Protein AF-A0A1D6HQA8-F1 (afdb_monomer_lite)

Organism: Zea mays (NCBI:txid4577)

InterPro domains:
  IPR034575 Outer envelope pore protein 21 [PTHR35993] (1-146)

Sequence (165 aa):
METSLRLRSGGGLRIHAKEKLPLGHSSLLQAHAELDLHTSPAGVTTPSYLALFVRHFYSQLSANLGAGVQLHNGDDLAYSFRAKKAVLFKPDNGFLGLNLKGRLLTDKELKPTKTTGSVELAWTILDLKQGQDVRLKVGYELCDKVIRPFLFPADAKCSTGKQAT

Secondary structure (DSSP, 8-state):
-EEEEEE-TTS-EEEEEEEEEE-SSSEEEEEEEEEETTS-TTS----SEEEEEEEEEETTTTEEEEEEEEEETTTEEEEEEEEEEEEEE--TTSEEEEEEEEEEEE-TTS-EEEEEEEEEEEEEE--SSTT--EEEEEEEEEESS----------------PPP-

Radius of gyration: 21.27 Å; chains: 1; bounding box: 55×43×63 Å

Foldseek 3Di:
DDWDWDADPVGKIKIKDWDWDAPDDFKIKIWIWMWIPPPDPPPDTDTQKIKIKIKGQPVVQQKIWIWMWMDGPDGKIKIKIKIKGWDWDDDPFFIKIKIKIWMFIATPVRHTPFIKIKIKIWTWGPDPDDPDIDIDIDMDTDDPDDPPPDDDDDDDDDDDDDDDD

pLDDT: mean 70.6, std 18.1, range [27.77, 90.62]

Structure (mmCIF, N/CA/C/O backbone):
data_AF-A0A1D6HQA8-F1
#
_entry.id   AF-A0A1D6HQA8-F1
#
loop_
_atom_site.group_PDB
_atom_site.id
_atom_site.type_symbol
_atom_site.label_atom_id
_atom_site.label_alt_id
_atom_site.label_comp_id
_atom_site.label_asym_id
_atom_site.label_entity_id
_atom_site.label_seq_id
_atom_site.pdbx_PDB_ins_code
_atom_site.Cartn_x
_atom_site.Cartn_y
_atom_site.Cartn_z
_atom_site.occupancy
_atom_site.B_iso_or_equiv
_atom_site.auth_seq_id
_atom_site.auth_comp_id
_atom_site.auth_asym_id
_atom_site.auth_atom_id
_atom_site.pdbx_PDB_model_num
ATOM 1 N N . MET A 1 1 ? -12.227 -4.317 -12.259 1.00 77.44 1 MET A N 1
ATOM 2 C CA . MET A 1 1 ? -11.082 -3.835 -13.059 1.00 77.44 1 MET A CA 1
ATOM 3 C C . MET A 1 1 ? -11.127 -2.311 -13.085 1.00 77.44 1 MET A C 1
ATOM 5 O O . MET A 1 1 ? -12.202 -1.771 -13.301 1.00 77.44 1 MET A O 1
ATOM 9 N N . GLU A 1 2 ? -10.025 -1.622 -12.772 1.00 84.31 2 GLU A N 1
ATOM 10 C CA . GLU A 1 2 ? -9.926 -0.152 -12.823 1.00 84.31 2 GLU A CA 1
ATOM 11 C C . GLU A 1 2 ? -8.996 0.233 -13.987 1.00 84.31 2 GLU A C 1
ATOM 13 O O . GLU A 1 2 ? -7.817 -0.114 -13.972 1.00 84.31 2 GLU A O 1
ATOM 18 N N . THR A 1 3 ? -9.494 0.967 -14.981 1.00 85.25 3 THR A N 1
ATOM 19 C CA . THR A 1 3 ? -8.687 1.494 -16.096 1.00 85.25 3 THR A CA 1
ATOM 20 C C . THR A 1 3 ? -8.885 2.997 -16.212 1.00 85.25 3 THR A C 1
ATOM 22 O O . THR A 1 3 ? -10.016 3.475 -16.179 1.00 85.25 3 THR A O 1
ATOM 25 N N . SER A 1 4 ? -7.802 3.754 -16.350 1.00 83.31 4 SER A N 1
ATOM 26 C CA . SER A 1 4 ? -7.854 5.206 -16.518 1.00 83.31 4 SER A CA 1
ATOM 27 C C . SER A 1 4 ? -6.872 5.671 -17.581 1.00 83.31 4 SER A C 1
ATOM 29 O O . SER A 1 4 ? -5.709 5.266 -17.564 1.00 83.31 4 SER A O 1
ATOM 31 N N . LEU A 1 5 ? -7.327 6.578 -18.437 1.00 82.88 5 LEU A N 1
ATOM 32 C CA . LEU A 1 5 ? -6.488 7.309 -19.376 1.00 82.88 5 LEU A CA 1
ATOM 33 C C . LEU A 1 5 ? -6.076 8.637 -18.745 1.00 82.88 5 LEU A C 1
ATOM 35 O O . LEU A 1 5 ? -6.910 9.345 -18.180 1.00 82.88 5 LEU A O 1
ATOM 39 N N . ARG A 1 6 ? -4.786 8.967 -18.806 1.00 80.88 6 ARG A N 1
ATOM 40 C CA . ARG A 1 6 ? -4.249 10.222 -18.272 1.00 80.88 6 ARG A CA 1
ATOM 41 C C . ARG A 1 6 ? -3.463 10.939 -19.353 1.00 80.88 6 ARG A C 1
ATOM 43 O O . ARG A 1 6 ? -2.539 10.369 -19.929 1.00 80.88 6 ARG A O 1
ATOM 50 N N . LEU A 1 7 ? -3.829 12.192 -19.603 1.00 76.38 7 LEU A N 1
ATOM 51 C CA . LEU A 1 7 ? -3.087 13.082 -20.485 1.00 76.38 7 LEU A CA 1
ATOM 52 C C . LEU A 1 7 ? -2.038 13.834 -19.663 1.00 76.38 7 LEU A C 1
ATOM 54 O O . LEU A 1 7 ? -2.361 14.461 -18.652 1.00 76.38 7 LEU A O 1
ATOM 58 N N . ARG A 1 8 ? -0.772 13.758 -20.073 1.00 69.62 8 ARG A N 1
ATOM 59 C CA . ARG A 1 8 ? 0.312 14.508 -19.434 1.00 69.62 8 ARG A CA 1
ATOM 60 C C . ARG A 1 8 ? 0.248 15.971 -19.865 1.00 69.62 8 ARG A C 1
ATOM 62 O O . ARG A 1 8 ? -0.018 16.257 -21.027 1.00 69.62 8 ARG A O 1
ATOM 69 N N . SER A 1 9 ? 0.645 16.875 -18.968 1.00 65.12 9 SER A N 1
ATOM 70 C CA . SER A 1 9 ? 0.763 18.325 -19.219 1.00 65.12 9 SER A CA 1
ATOM 71 C C . SER A 1 9 ? 1.700 18.712 -20.385 1.00 65.12 9 SER A C 1
ATOM 73 O O . SER A 1 9 ? 1.819 19.889 -20.693 1.00 65.12 9 SER A O 1
ATOM 75 N N . GLY A 1 10 ? 2.374 17.739 -21.013 1.00 64.81 10 GLY A N 1
ATOM 76 C CA . GLY A 1 10 ? 3.282 17.911 -22.151 1.00 64.81 10 GLY A CA 1
ATOM 77 C C . GLY A 1 10 ? 2.980 16.998 -23.348 1.00 64.81 10 GLY A C 1
ATOM 78 O O . GLY A 1 10 ? 3.903 16.680 -24.082 1.00 64.81 10 GLY A O 1
ATOM 79 N N . GLY A 1 11 ? 1.738 16.521 -23.519 1.00 64.50 11 GLY A N 1
ATOM 80 C CA . GLY A 1 11 ? 1.298 15.889 -24.779 1.00 64.50 11 GLY A CA 1
ATOM 81 C C . GLY A 1 11 ? 1.470 14.368 -24.908 1.00 64.50 11 GLY A C 1
ATOM 82 O O . GLY A 1 11 ? 1.386 13.839 -26.009 1.00 64.50 11 GLY A O 1
ATOM 83 N N . GLY A 1 12 ? 1.676 13.639 -23.807 1.00 71.88 12 GLY A N 1
ATOM 84 C CA . GLY A 1 12 ? 1.739 12.170 -23.809 1.00 71.88 12 GLY A CA 1
ATOM 85 C C . GLY A 1 12 ? 0.476 11.530 -23.233 1.00 71.88 12 GLY A C 1
ATOM 86 O O . GLY A 1 12 ? 0.041 11.918 -22.145 1.00 71.8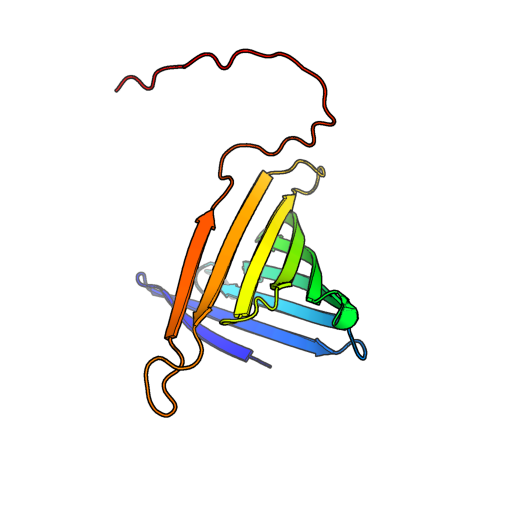8 12 GLY A O 1
ATOM 87 N N . LEU A 1 13 ? -0.095 10.541 -23.928 1.00 76.94 13 LEU A N 1
ATOM 88 C CA . LEU A 1 13 ? -1.189 9.718 -23.406 1.00 76.94 13 LEU A CA 1
ATOM 89 C C . LEU A 1 13 ? -0.622 8.527 -22.622 1.00 76.94 13 LEU A C 1
ATOM 91 O O . LEU A 1 13 ? 0.228 7.793 -23.128 1.00 76.94 13 LEU A O 1
ATOM 95 N N . ARG A 1 14 ? -1.119 8.332 -21.399 1.00 80.69 14 ARG A N 1
ATOM 96 C CA . ARG A 1 14 ? -0.767 7.207 -20.530 1.00 80.69 14 ARG A CA 1
ATOM 97 C C . ARG A 1 14 ? -1.999 6.383 -20.195 1.00 80.69 14 ARG A C 1
ATOM 99 O O . ARG A 1 14 ? -2.988 6.917 -19.685 1.00 80.69 14 ARG A O 1
ATOM 106 N N . ILE A 1 15 ? -1.918 5.079 -20.425 1.00 84.50 15 ILE A N 1
ATOM 107 C CA . ILE A 1 15 ? -2.937 4.119 -19.997 1.00 84.50 15 ILE A CA 1
ATOM 108 C C . ILE A 1 15 ? -2.493 3.541 -18.661 1.00 84.50 15 ILE A C 1
ATOM 110 O O . ILE A 1 15 ? -1.409 2.980 -18.569 1.00 84.50 15 ILE A O 1
ATOM 114 N N . HIS A 1 16 ? -3.317 3.675 -17.628 1.00 85.06 16 HIS A N 1
ATOM 115 C CA . HIS A 1 16 ? -3.106 3.031 -16.334 1.00 85.06 16 HIS A CA 1
ATOM 116 C C . HIS A 1 16 ? -4.207 1.994 -16.112 1.00 85.06 16 HIS A C 1
ATOM 118 O O . HIS A 1 16 ? -5.391 2.336 -16.054 1.00 85.06 16 HIS A O 1
ATOM 124 N N . ALA A 1 17 ? -3.811 0.737 -15.950 1.00 88.06 17 ALA A N 1
ATOM 125 C CA . ALA A 1 17 ? -4.685 -0.383 -15.648 1.00 88.06 17 ALA A CA 1
ATOM 126 C C . ALA A 1 17 ? -4.306 -0.978 -14.292 1.00 88.06 17 ALA A C 1
ATOM 128 O O . ALA A 1 17 ? -3.137 -1.223 -13.996 1.00 88.06 17 ALA A O 1
ATOM 129 N N . LYS A 1 18 ? -5.306 -1.216 -13.452 1.00 89.94 18 LYS A N 1
ATOM 130 C CA . LYS A 1 18 ? -5.135 -1.810 -12.133 1.00 89.94 18 LYS A CA 1
ATOM 131 C C . LYS A 1 18 ? -6.233 -2.821 -11.878 1.00 89.94 18 LYS A C 1
ATOM 133 O O . LYS A 1 18 ? -7.427 -2.517 -11.912 1.00 89.94 18 LYS A O 1
ATOM 138 N N . GLU A 1 19 ? -5.815 -4.024 -11.544 1.00 90.12 19 GLU A N 1
ATOM 139 C CA . GLU A 1 19 ? -6.702 -5.140 -11.286 1.00 90.12 19 GLU A CA 1
ATOM 140 C C . GLU A 1 19 ? -6.441 -5.708 -9.899 1.00 90.12 19 GLU A C 1
ATOM 142 O O . GLU A 1 19 ? -5.308 -5.757 -9.429 1.00 90.12 19 GLU A O 1
ATOM 147 N N . LYS A 1 20 ? -7.518 -6.077 -9.207 1.00 89.81 20 LYS A N 1
ATOM 148 C CA . LYS A 1 20 ? -7.477 -6.702 -7.888 1.00 89.81 20 LYS A CA 1
ATOM 149 C C . LYS A 1 20 ? -8.240 -8.015 -8.002 1.00 89.81 20 LYS A C 1
ATOM 151 O O . LYS A 1 20 ? -9.459 -7.986 -8.135 1.00 89.81 20 LYS A O 1
ATOM 156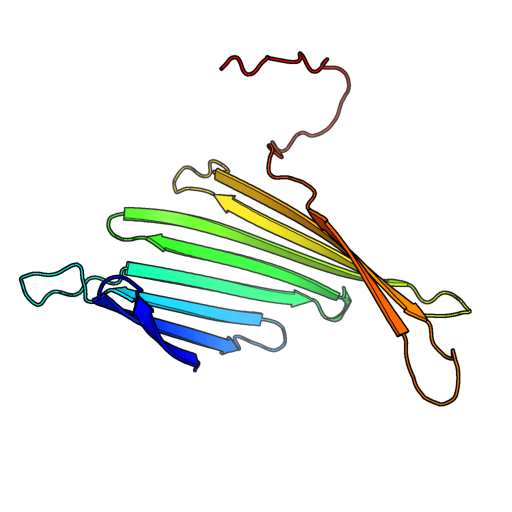 N N . LEU A 1 21 ? -7.523 -9.125 -7.956 1.00 86.44 21 LEU A N 1
ATOM 157 C CA . LEU A 1 21 ? -8.062 -10.476 -8.000 1.00 86.44 21 LEU A CA 1
ATOM 158 C C . LEU A 1 21 ? -8.058 -11.044 -6.575 1.00 86.44 21 LEU A C 1
ATOM 160 O O . LEU A 1 21 ? -6.996 -11.099 -5.947 1.00 86.44 21 LEU A O 1
ATOM 164 N N . PRO A 1 22 ? -9.211 -11.430 -6.013 1.00 84.25 22 PRO A N 1
ATOM 165 C CA . PRO A 1 22 ? -9.233 -12.134 -4.740 1.00 84.25 22 PRO A CA 1
ATOM 166 C C . PRO A 1 22 ? -8.627 -13.529 -4.925 1.00 84.25 22 PRO A C 1
ATOM 168 O O . PRO A 1 22 ? -9.069 -14.287 -5.781 1.00 84.25 22 PRO A O 1
ATOM 171 N N . LEU A 1 23 ? -7.605 -13.864 -4.135 1.00 81.19 23 LEU A N 1
ATOM 172 C CA . LEU A 1 23 ? -7.011 -15.209 -4.119 1.00 81.19 23 LEU A CA 1
ATOM 173 C C . LEU A 1 23 ? -7.654 -16.106 -3.049 1.00 81.19 23 LEU A C 1
ATOM 175 O O . LEU A 1 23 ? -7.453 -17.315 -3.054 1.00 81.19 23 LEU A O 1
ATOM 179 N N . GLY A 1 24 ? -8.411 -15.520 -2.119 1.00 80.88 24 GLY A N 1
ATOM 180 C CA . GLY A 1 24 ? -9.089 -16.221 -1.034 1.00 80.88 24 GLY A CA 1
ATOM 181 C C . GLY A 1 24 ? -9.805 -15.247 -0.098 1.00 80.88 24 GLY A C 1
ATOM 182 O O . GLY A 1 24 ? -10.004 -14.080 -0.432 1.00 80.88 24 GLY A O 1
ATOM 183 N N . HIS A 1 25 ? -10.160 -15.710 1.103 1.00 76.94 25 HIS A N 1
ATOM 184 C CA . HIS A 1 25 ? -10.923 -14.917 2.081 1.00 76.94 25 HIS A CA 1
ATOM 185 C C . HIS A 1 25 ? -10.148 -13.730 2.672 1.0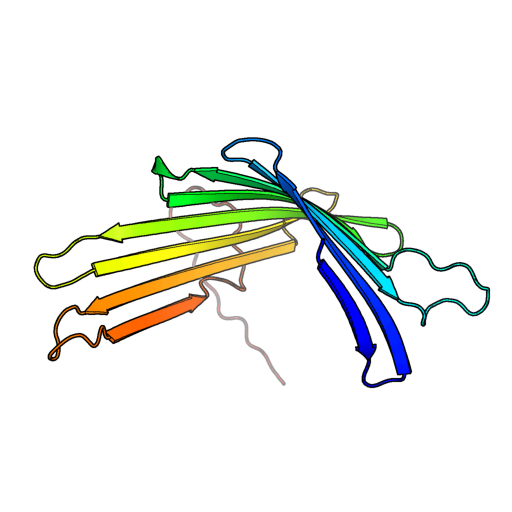0 76.94 25 HIS A C 1
ATOM 187 O O . HIS A 1 25 ? -10.747 -12.755 3.119 1.00 76.94 25 HIS A O 1
ATOM 193 N N . SER A 1 26 ? -8.817 -13.802 2.674 1.00 81.81 26 SER A N 1
ATOM 194 C CA . SER A 1 26 ? -7.938 -12.802 3.286 1.00 81.81 26 SER A CA 1
ATOM 195 C C . SER A 1 26 ? -6.790 -12.367 2.377 1.00 81.81 26 SER A C 1
ATOM 197 O O . SER A 1 26 ? -5.922 -11.618 2.812 1.00 81.81 26 SER A O 1
ATOM 199 N N . SER A 1 27 ? -6.760 -12.787 1.111 1.00 85.69 27 SER A N 1
ATOM 200 C CA . SER A 1 27 ? -5.672 -12.482 0.178 1.00 85.69 27 SER A CA 1
ATOM 201 C C . SER A 1 27 ? -6.182 -11.847 -1.118 1.00 85.69 27 SER A C 1
ATOM 203 O O . SER A 1 27 ? -7.153 -12.294 -1.722 1.00 85.69 27 SER A O 1
ATOM 205 N N . LEU A 1 28 ? -5.503 -10.788 -1.559 1.00 89.31 28 LEU A N 1
ATOM 206 C CA . LEU A 1 28 ? -5.750 -10.076 -2.809 1.00 89.31 28 LEU A CA 1
ATOM 207 C C . LEU A 1 28 ? -4.461 -10.027 -3.627 1.00 89.31 28 LEU A C 1
ATOM 209 O O . LEU A 1 28 ? -3.453 -9.489 -3.167 1.00 89.31 28 LEU A O 1
ATOM 213 N N . LEU A 1 29 ? -4.511 -10.512 -4.859 1.00 89.00 29 LEU A N 1
ATOM 214 C CA . LEU A 1 29 ? -3.513 -10.222 -5.875 1.00 89.00 29 LEU A CA 1
ATOM 215 C C . LEU A 1 29 ? -3.868 -8.896 -6.540 1.00 89.00 29 LEU A C 1
ATOM 217 O O . LEU A 1 29 ? -5.004 -8.677 -6.944 1.00 89.00 29 LEU A O 1
ATOM 221 N N . GLN A 1 30 ? -2.910 -7.992 -6.648 1.00 90.00 30 GLN A N 1
ATOM 222 C CA . GLN A 1 30 ? -3.093 -6.705 -7.285 1.00 90.00 30 GLN A CA 1
ATOM 223 C C . GLN A 1 30 ? -2.071 -6.526 -8.399 1.00 90.00 30 GLN A C 1
ATOM 225 O O . GLN A 1 30 ? -0.889 -6.319 -8.125 1.00 90.00 30 GLN A O 1
ATOM 230 N N . ALA A 1 31 ? -2.549 -6.558 -9.636 1.00 89.88 31 ALA A N 1
ATOM 231 C CA . ALA A 1 31 ? -1.769 -6.246 -10.819 1.00 89.88 31 ALA A CA 1
ATOM 232 C C . ALA A 1 31 ? -1.933 -4.762 -11.173 1.00 89.88 31 ALA A C 1
ATOM 234 O O . ALA A 1 31 ? -3.019 -4.190 -11.044 1.00 89.88 31 ALA A O 1
ATOM 235 N N . HIS A 1 32 ? -0.849 -4.128 -11.596 1.00 88.81 32 H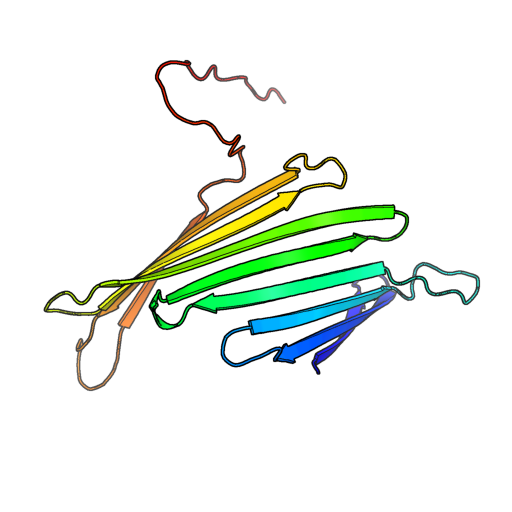IS A N 1
ATOM 236 C CA . HIS A 1 32 ? -0.827 -2.771 -12.123 1.00 88.81 32 HIS A CA 1
ATOM 237 C C . HIS A 1 32 ? 0.010 -2.769 -13.387 1.00 88.81 32 HIS A C 1
ATOM 239 O O . HIS A 1 32 ? 1.082 -3.367 -13.419 1.00 88.81 32 HIS A O 1
ATOM 245 N N . ALA A 1 33 ? -0.466 -2.070 -14.401 1.00 86.31 33 ALA A N 1
ATOM 246 C CA . ALA A 1 33 ? 0.263 -1.834 -15.627 1.00 86.31 33 ALA A CA 1
ATOM 247 C C . ALA A 1 33 ? 0.060 -0.379 -16.037 1.00 86.31 33 ALA A C 1
ATOM 249 O O . ALA A 1 33 ? -1.057 0.143 -15.997 1.00 86.31 33 ALA A O 1
ATOM 250 N N . GLU A 1 34 ? 1.137 0.279 -16.430 1.00 85.75 34 GLU A N 1
ATOM 251 C CA . GLU A 1 34 ? 1.095 1.596 -17.041 1.00 85.75 34 GLU A CA 1
ATOM 252 C C . GLU A 1 34 ? 1.809 1.536 -18.386 1.00 85.75 34 GLU A C 1
ATOM 254 O O . GLU A 1 34 ? 2.886 0.953 -18.502 1.00 85.75 34 GLU A O 1
ATOM 259 N N . LEU A 1 35 ? 1.203 2.143 -19.400 1.00 81.62 35 LEU A N 1
ATOM 260 C CA . LEU A 1 35 ? 1.715 2.203 -20.762 1.00 81.62 35 LEU A CA 1
ATOM 261 C C . LEU A 1 35 ? 1.789 3.667 -21.191 1.00 81.62 35 LEU A C 1
ATOM 263 O O . LEU A 1 35 ? 0.754 4.336 -21.233 1.00 81.62 35 LEU A O 1
ATOM 267 N N . ASP A 1 36 ? 2.987 4.160 -21.504 1.00 74.94 36 ASP A N 1
ATOM 268 C CA . ASP A 1 36 ? 3.165 5.494 -22.080 1.00 74.94 36 ASP A CA 1
ATOM 269 C C . ASP A 1 36 ? 3.243 5.397 -23.606 1.00 74.94 36 ASP A C 1
ATOM 271 O O . ASP A 1 36 ? 4.133 4.749 -24.155 1.00 74.94 36 ASP A O 1
ATOM 275 N N . LEU A 1 37 ? 2.335 6.082 -24.305 1.00 70.62 37 LEU A N 1
ATOM 276 C CA . LEU A 1 37 ? 2.311 6.109 -25.773 1.00 70.62 37 LEU A CA 1
ATOM 277 C C . LEU A 1 37 ? 3.280 7.137 -26.385 1.00 70.62 37 LEU A C 1
ATOM 279 O O . LEU A 1 37 ? 3.354 7.262 -27.601 1.00 70.62 37 LEU A O 1
ATOM 283 N N . HIS A 1 38 ? 4.028 7.882 -25.565 1.00 62.28 38 HIS A N 1
ATOM 284 C CA . HIS A 1 38 ? 4.936 8.940 -26.030 1.00 62.28 38 HIS A CA 1
ATOM 285 C C . HIS A 1 38 ? 6.317 8.411 -26.472 1.00 62.28 38 HIS A C 1
ATOM 287 O O . HIS A 1 38 ? 7.064 9.107 -27.153 1.00 62.28 38 HIS A O 1
ATOM 293 N N . THR A 1 39 ? 6.697 7.198 -26.071 1.00 54.44 39 THR A N 1
ATOM 294 C CA . THR A 1 39 ? 8.087 6.712 -26.157 1.00 54.44 39 THR A CA 1
ATOM 295 C C . THR A 1 39 ? 8.435 5.973 -27.455 1.00 54.44 39 THR A C 1
ATOM 297 O O . THR A 1 39 ? 9.518 5.402 -27.534 1.00 54.44 39 THR A O 1
ATOM 300 N N . SER A 1 40 ? 7.566 5.954 -28.474 1.00 47.56 40 SER A N 1
ATOM 301 C CA . SER A 1 40 ? 7.803 5.152 -29.684 1.00 47.56 40 SER A CA 1
ATOM 302 C C . SER A 1 40 ? 7.553 5.926 -30.985 1.00 47.56 40 SER A C 1
ATOM 304 O O . SER A 1 40 ? 6.400 6.177 -31.331 1.00 47.56 40 SER A O 1
ATOM 306 N N . PRO A 1 41 ? 8.610 6.246 -31.757 1.00 50.16 41 PRO A N 1
ATOM 307 C CA . PRO A 1 41 ? 8.507 6.699 -33.147 1.00 50.16 41 PRO A CA 1
ATOM 308 C C . PRO A 1 41 ? 8.106 5.579 -34.128 1.00 50.16 41 PRO A C 1
ATOM 310 O O . PRO A 1 41 ? 7.974 5.841 -35.319 1.00 50.16 41 PRO A O 1
ATOM 313 N N . ALA A 1 42 ? 7.957 4.330 -33.661 1.00 47.94 42 ALA A N 1
ATOM 314 C CA . ALA A 1 42 ? 7.887 3.141 -34.516 1.00 47.94 42 ALA A CA 1
ATOM 315 C C . ALA A 1 42 ? 6.877 2.075 -34.040 1.00 47.94 42 ALA A C 1
ATOM 317 O O . ALA A 1 42 ? 7.120 0.881 -34.186 1.00 47.94 42 ALA A O 1
ATOM 318 N N . GLY A 1 43 ? 5.744 2.476 -33.454 1.00 52.59 43 GLY A N 1
ATOM 319 C CA . GLY A 1 43 ? 4.585 1.586 -33.254 1.00 52.59 43 GLY A CA 1
ATOM 320 C C . GLY A 1 43 ? 4.754 0.420 -32.263 1.00 52.59 43 GLY A C 1
ATOM 321 O O . GLY A 1 43 ? 3.801 -0.323 -32.050 1.00 52.59 43 GLY A O 1
ATOM 322 N N . VAL A 1 44 ? 5.916 0.265 -31.621 1.00 53.34 44 VAL A N 1
ATOM 323 C CA . VAL A 1 44 ? 6.139 -0.728 -30.557 1.00 53.34 44 VAL A CA 1
ATOM 324 C C . VAL A 1 44 ? 6.044 -0.022 -29.210 1.00 53.34 44 VAL A C 1
ATOM 326 O O . VAL A 1 44 ? 6.928 0.750 -28.836 1.00 53.34 44 VAL A O 1
ATOM 329 N N . THR A 1 45 ? 4.938 -0.240 -28.500 1.00 56.84 45 THR A N 1
ATOM 330 C CA . THR A 1 45 ? 4.679 0.327 -27.172 1.00 56.84 45 THR A CA 1
ATOM 331 C C . THR A 1 45 ? 5.069 -0.683 -26.092 1.00 56.84 45 THR A C 1
ATOM 333 O O . THR A 1 45 ? 4.293 -1.583 -25.770 1.00 56.84 45 THR A O 1
ATOM 336 N N . THR A 1 46 ? 6.273 -0.556 -25.536 1.00 59.19 46 THR A N 1
ATOM 337 C CA . THR A 1 46 ? 6.714 -1.351 -24.378 1.00 59.19 46 THR A CA 1
ATOM 338 C C . THR A 1 46 ? 6.003 -0.853 -23.110 1.00 59.19 46 THR A C 1
ATOM 340 O O . THR A 1 46 ? 5.878 0.362 -22.938 1.00 59.19 46 THR A O 1
ATOM 343 N N . PRO A 1 47 ? 5.504 -1.740 -22.224 1.00 63.72 47 PRO A N 1
ATOM 344 C CA . PRO A 1 47 ? 4.857 -1.333 -20.977 1.00 63.72 47 PRO A CA 1
ATOM 345 C C . PRO A 1 47 ? 5.816 -0.537 -20.095 1.00 63.72 47 PRO A C 1
ATOM 347 O O . PRO A 1 47 ? 6.875 -1.031 -19.719 1.00 63.72 47 PRO A O 1
ATOM 350 N N . SER A 1 48 ? 5.401 0.679 -19.733 1.00 75.31 48 SER A N 1
ATOM 351 C CA . SER A 1 48 ? 6.228 1.609 -18.972 1.00 75.31 48 SER A CA 1
ATOM 352 C C . SER A 1 48 ? 6.524 1.162 -17.552 1.00 75.31 48 SER A C 1
ATOM 354 O O . SER A 1 48 ? 7.598 1.417 -17.002 1.00 75.31 48 SER A O 1
ATOM 356 N N . TYR A 1 49 ? 5.533 0.521 -16.949 1.00 80.50 49 TYR A N 1
ATOM 357 C CA . TYR A 1 49 ? 5.584 0.050 -15.580 1.00 80.50 49 TYR A CA 1
ATOM 358 C C . TYR A 1 49 ? 4.648 -1.140 -15.437 1.00 80.50 49 TYR A C 1
ATOM 360 O O . TYR A 1 49 ? 3.480 -1.064 -15.814 1.00 80.50 49 TYR A O 1
ATOM 368 N N . LEU A 1 50 ? 5.140 -2.231 -14.870 1.00 84.88 50 LEU A N 1
ATOM 369 C CA . LEU A 1 50 ? 4.335 -3.399 -14.544 1.00 84.88 50 LEU A CA 1
ATOM 370 C C . LEU A 1 50 ? 4.604 -3.775 -13.099 1.00 84.88 50 LEU A C 1
ATOM 372 O O . LEU A 1 50 ? 5.749 -3.922 -12.699 1.00 84.88 50 LEU A O 1
ATOM 376 N N . ALA A 1 51 ? 3.564 -3.945 -12.296 1.00 86.31 51 ALA A N 1
ATOM 377 C CA . ALA A 1 51 ? 3.726 -4.311 -10.904 1.00 86.31 51 ALA A CA 1
ATOM 378 C C . ALA A 1 51 ? 2.702 -5.336 -10.450 1.00 86.31 51 ALA A C 1
ATOM 380 O O . ALA A 1 51 ? 1.505 -5.201 -10.696 1.00 86.31 51 ALA A O 1
ATOM 381 N N . LEU A 1 52 ? 3.169 -6.328 -9.705 1.00 90.62 52 LEU A N 1
ATOM 382 C CA . LEU A 1 52 ? 2.343 -7.378 -9.138 1.00 90.62 52 LEU A CA 1
ATOM 383 C C . LEU A 1 52 ? 2.527 -7.396 -7.626 1.00 90.62 52 LEU A C 1
ATOM 385 O O . LEU A 1 52 ? 3.643 -7.522 -7.136 1.00 90.62 52 LEU A O 1
ATOM 389 N N . PHE A 1 53 ? 1.436 -7.276 -6.876 1.00 89.50 53 PHE A N 1
ATOM 390 C CA . PHE A 1 53 ? 1.453 -7.274 -5.417 1.00 89.50 53 PHE A CA 1
ATOM 391 C C . PHE A 1 53 ? 0.506 -8.324 -4.867 1.00 89.50 53 PHE A C 1
ATOM 393 O O . PHE A 1 53 ? -0.691 -8.273 -5.121 1.00 89.50 53 PHE A O 1
ATOM 400 N N . VAL A 1 54 ? 1.005 -9.204 -4.016 1.00 90.06 54 VAL A N 1
ATOM 401 C CA . VAL A 1 54 ? 0.177 -10.046 -3.159 1.00 90.06 54 VAL A CA 1
ATOM 402 C C . VAL A 1 54 ? -0.057 -9.292 -1.860 1.00 90.06 54 VAL A C 1
ATOM 404 O O . VAL A 1 54 ? 0.887 -8.836 -1.221 1.00 90.06 54 VAL A O 1
ATOM 407 N N . ARG A 1 55 ? -1.315 -9.127 -1.462 1.00 88.12 55 ARG A N 1
ATOM 408 C CA . ARG A 1 55 ? -1.713 -8.517 -0.191 1.00 88.12 55 ARG A CA 1
ATOM 409 C C . ARG A 1 55 ? -2.490 -9.513 0.637 1.00 88.12 55 ARG A C 1
ATOM 411 O O . ARG A 1 55 ? -3.494 -10.032 0.175 1.00 88.12 55 ARG A O 1
ATOM 418 N N . HIS A 1 56 ? -2.072 -9.708 1.871 1.00 88.50 56 HIS A N 1
ATOM 419 C CA . HIS A 1 56 ? -2.765 -10.488 2.873 1.00 88.50 56 HIS A CA 1
ATOM 420 C C . HIS A 1 56 ? -3.335 -9.567 3.959 1.00 88.50 56 HIS A C 1
ATOM 422 O O . HIS A 1 56 ? -2.660 -8.668 4.462 1.00 88.50 56 HIS A O 1
ATOM 428 N N . PHE A 1 57 ? -4.595 -9.778 4.310 1.00 85.38 57 PHE A N 1
ATOM 429 C CA . PHE A 1 57 ? -5.360 -9.022 5.289 1.00 85.38 57 PHE A CA 1
ATOM 430 C C . PHE A 1 57 ? -5.609 -9.909 6.504 1.00 85.38 57 PHE A C 1
ATOM 432 O O . PHE A 1 57 ? -6.423 -10.824 6.468 1.00 85.38 57 PHE A O 1
ATOM 439 N N . TYR A 1 58 ? -4.944 -9.603 7.607 1.00 82.44 58 TYR A N 1
ATOM 440 C CA . TYR A 1 58 ? -5.203 -10.225 8.896 1.00 82.44 58 TYR A CA 1
ATOM 441 C C . TYR A 1 58 ? -6.292 -9.426 9.608 1.00 82.44 58 TYR A C 1
ATOM 443 O O . TYR A 1 58 ? -5.996 -8.523 10.392 1.00 82.44 58 TYR A O 1
ATOM 451 N N . SER A 1 59 ? -7.556 -9.743 9.320 1.00 76.62 59 SER A N 1
ATOM 452 C CA . SER A 1 59 ? -8.718 -9.080 9.932 1.00 76.62 59 SER A CA 1
ATOM 453 C C . SER A 1 59 ? -8.697 -9.170 11.462 1.00 76.62 59 SER A C 1
ATOM 455 O O . SER A 1 59 ? -8.936 -8.168 12.130 1.00 76.62 59 SER A O 1
ATOM 457 N N . GLN A 1 60 ? -8.301 -10.322 12.016 1.00 79.75 60 GLN A N 1
ATOM 458 C CA . GLN A 1 60 ? -8.183 -10.541 13.465 1.00 79.75 60 GLN A CA 1
ATOM 459 C C . GLN A 1 60 ? -7.149 -9.625 14.136 1.00 79.75 60 GLN A C 1
ATOM 461 O O . GLN A 1 60 ? -7.347 -9.185 15.262 1.00 79.75 60 GLN A O 1
ATOM 466 N N . LEU A 1 61 ? -6.055 -9.310 13.437 1.00 76.94 61 LEU A N 1
ATOM 467 C CA . LEU A 1 61 ? -4.968 -8.469 13.951 1.00 76.94 61 LEU A CA 1
ATOM 468 C C . LEU A 1 61 ? -5.066 -7.017 13.464 1.00 76.94 61 LEU A C 1
ATOM 470 O O . LEU A 1 61 ? -4.162 -6.224 13.731 1.00 76.94 61 LEU A O 1
ATOM 474 N N . SER A 1 62 ? -6.121 -6.681 12.707 1.00 80.75 62 SER A N 1
ATOM 475 C CA . SER A 1 62 ? -6.282 -5.391 12.022 1.00 80.75 62 SER A CA 1
ATOM 476 C C . SER A 1 62 ? -5.024 -4.977 11.238 1.00 80.75 62 SER A C 1
ATOM 478 O O . SER A 1 62 ? -4.666 -3.801 11.142 1.00 80.75 62 SER A O 1
ATOM 480 N N . ALA A 1 63 ? -4.330 -5.965 10.668 1.00 84.69 63 ALA A N 1
ATOM 481 C CA . ALA A 1 63 ? -3.066 -5.789 9.970 1.00 84.69 63 ALA A CA 1
ATOM 482 C C . ALA A 1 63 ? -3.188 -6.190 8.498 1.00 84.69 63 ALA A C 1
ATOM 484 O O . ALA A 1 63 ? -3.958 -7.067 8.119 1.00 84.69 63 ALA A O 1
ATOM 485 N N . ASN A 1 64 ? -2.406 -5.545 7.646 1.00 85.50 64 ASN A N 1
ATOM 486 C CA . ASN A 1 64 ? -2.266 -5.883 6.243 1.00 85.50 64 ASN A CA 1
ATOM 487 C C . ASN A 1 64 ? -0.784 -6.002 5.918 1.00 85.50 64 ASN A C 1
ATOM 489 O O . ASN A 1 64 ? -0.014 -5.082 6.187 1.00 85.50 64 ASN A O 1
ATOM 493 N N . LEU A 1 65 ? -0.402 -7.112 5.310 1.00 87.88 65 LEU A N 1
ATOM 494 C CA . LEU A 1 65 ? 0.922 -7.291 4.742 1.00 87.88 65 LEU A CA 1
ATOM 495 C C . LEU A 1 65 ? 0.783 -7.397 3.234 1.00 87.88 65 LEU A C 1
ATOM 497 O O . LEU A 1 65 ? -0.159 -7.984 2.718 1.00 87.88 65 LEU A O 1
ATOM 501 N N . GLY A 1 66 ? 1.721 -6.821 2.513 1.00 88.19 66 GLY A N 1
ATOM 502 C CA . GLY A 1 66 ? 1.779 -6.895 1.075 1.00 88.19 66 GLY A CA 1
ATOM 503 C C . GLY A 1 66 ? 3.214 -7.024 0.626 1.00 88.19 66 GLY A C 1
ATOM 504 O O . GLY A 1 66 ? 4.074 -6.293 1.098 1.00 88.19 66 GLY A O 1
ATOM 505 N N . ALA A 1 67 ? 3.460 -7.930 -0.300 1.00 89.19 67 ALA A N 1
ATOM 506 C CA . ALA A 1 67 ? 4.737 -8.070 -0.969 1.00 89.19 67 ALA A CA 1
ATOM 507 C C . ALA A 1 67 ? 4.476 -8.068 -2.468 1.00 89.19 67 ALA A C 1
ATOM 509 O O . ALA A 1 67 ? 3.475 -8.607 -2.936 1.00 89.19 67 ALA A O 1
ATOM 510 N N . GLY A 1 68 ? 5.339 -7.418 -3.225 1.00 89.31 68 GLY A N 1
ATOM 511 C CA . GLY A 1 68 ? 5.181 -7.339 -4.659 1.00 89.31 68 GLY A CA 1
ATOM 512 C C . GLY A 1 68 ? 6.466 -7.003 -5.367 1.00 89.31 68 GLY A C 1
ATOM 513 O O . GLY A 1 68 ? 7.469 -6.660 -4.746 1.00 89.31 68 GLY A O 1
ATOM 514 N N . VAL A 1 69 ? 6.395 -7.093 -6.680 1.00 88.44 69 VAL A N 1
ATOM 515 C CA . VAL A 1 69 ? 7.482 -6.818 -7.603 1.00 88.44 69 VAL A CA 1
ATOM 516 C C . VAL A 1 69 ? 7.004 -5.745 -8.564 1.00 88.44 69 VAL A C 1
ATOM 518 O O . VAL A 1 69 ? 5.844 -5.741 -8.972 1.00 88.44 69 VAL A O 1
ATOM 521 N N . GLN A 1 70 ? 7.880 -4.807 -8.873 1.00 88.19 70 GLN A N 1
ATOM 522 C CA . GLN A 1 70 ? 7.675 -3.726 -9.818 1.00 88.19 70 GLN A CA 1
ATOM 523 C C . GLN A 1 70 ? 8.775 -3.835 -10.861 1.00 88.19 70 GLN A C 1
ATOM 525 O O . GLN A 1 70 ? 9.942 -3.927 -10.507 1.00 88.19 70 GLN A O 1
ATOM 530 N N . LEU A 1 71 ? 8.397 -3.824 -12.124 1.00 83.44 71 LEU A N 1
ATOM 531 C CA . LEU A 1 71 ? 9.280 -3.770 -13.266 1.00 83.44 71 LEU A CA 1
ATOM 532 C C . LEU A 1 71 ? 9.085 -2.408 -13.921 1.00 83.44 71 LEU A C 1
ATOM 534 O O . LEU A 1 71 ? 7.967 -2.043 -14.296 1.00 83.44 71 LEU A O 1
ATOM 538 N N . HIS A 1 72 ? 10.167 -1.656 -14.029 1.00 79.38 72 HIS A N 1
ATOM 539 C CA . HIS A 1 72 ? 10.197 -0.389 -14.741 1.00 79.38 72 HIS A CA 1
ATOM 540 C C . HIS A 1 72 ? 10.903 -0.575 -16.089 1.00 79.38 72 HIS A C 1
ATOM 542 O O . HIS A 1 72 ? 11.809 -1.404 -16.197 1.00 79.38 72 HIS A O 1
ATOM 548 N N . ASN A 1 73 ? 10.464 0.181 -17.104 1.00 67.62 73 ASN A N 1
ATOM 549 C CA . ASN A 1 73 ? 10.988 0.190 -18.477 1.00 67.62 73 ASN A CA 1
ATOM 550 C C . ASN A 1 73 ? 12.470 -0.206 -18.587 1.00 67.62 73 ASN A C 1
ATOM 552 O O . ASN A 1 73 ? 13.346 0.586 -18.241 1.00 67.62 73 ASN A O 1
ATOM 556 N N . GLY A 1 74 ? 12.746 -1.393 -19.128 1.00 61.88 74 GLY A N 1
ATOM 557 C CA . GLY A 1 74 ? 14.085 -1.776 -19.571 1.00 61.88 74 GLY A CA 1
ATOM 558 C C . GLY A 1 74 ? 14.702 -2.927 -18.797 1.00 61.88 74 GLY A C 1
ATOM 559 O O . GLY A 1 74 ? 15.017 -3.915 -19.439 1.00 61.88 74 GLY A O 1
ATOM 560 N N . ASP A 1 75 ? 14.868 -2.829 -17.473 1.00 61.62 75 ASP A N 1
ATOM 561 C CA . ASP A 1 75 ? 15.344 -3.949 -16.638 1.00 61.62 75 ASP A CA 1
ATOM 562 C C . ASP A 1 75 ? 15.415 -3.609 -15.132 1.00 61.62 75 ASP A C 1
ATOM 564 O O . ASP A 1 75 ? 16.210 -4.194 -14.401 1.00 61.62 75 ASP A O 1
ATOM 568 N N . ASP A 1 76 ? 14.656 -2.635 -14.629 1.00 72.38 76 ASP A N 1
ATOM 569 C CA . ASP A 1 76 ? 14.753 -2.256 -13.212 1.00 72.38 76 ASP A CA 1
ATOM 570 C C . ASP A 1 76 ? 13.650 -2.967 -12.418 1.00 72.38 76 ASP A C 1
ATOM 572 O O . ASP A 1 76 ? 12.465 -2.635 -12.526 1.00 72.38 76 ASP A O 1
ATOM 576 N N . LEU A 1 77 ? 14.034 -4.031 -11.705 1.00 80.69 77 LEU A N 1
ATOM 577 C CA . LEU A 1 77 ? 13.119 -4.899 -10.962 1.00 80.69 77 LEU A CA 1
ATOM 578 C C . LEU A 1 77 ? 13.226 -4.573 -9.474 1.00 80.69 77 LEU A C 1
ATOM 580 O O . LEU A 1 77 ? 14.131 -5.026 -8.781 1.00 80.69 77 LEU A O 1
ATOM 584 N N . ALA A 1 78 ? 12.244 -3.847 -8.964 1.00 83.69 78 ALA A N 1
ATOM 585 C CA . ALA A 1 78 ? 12.169 -3.490 -7.563 1.00 83.69 78 ALA A CA 1
ATOM 586 C C . ALA A 1 78 ? 11.183 -4.390 -6.811 1.00 83.69 78 ALA A C 1
ATOM 588 O O . ALA A 1 78 ? 10.001 -4.498 -7.147 1.00 83.69 78 ALA A O 1
ATOM 589 N N . TYR A 1 79 ? 11.634 -4.968 -5.710 1.00 83.75 79 TYR A N 1
ATOM 590 C CA . TYR A 1 79 ? 10.771 -5.573 -4.711 1.00 83.75 79 TYR A CA 1
ATOM 591 C C . TYR A 1 79 ? 10.146 -4.488 -3.840 1.00 83.75 79 TYR A C 1
ATOM 593 O O . TYR A 1 79 ? 10.770 -3.496 -3.467 1.00 83.75 79 TYR A O 1
ATOM 601 N N . SER A 1 80 ? 8.882 -4.660 -3.481 1.00 84.25 80 SER A N 1
ATOM 602 C CA . SER A 1 80 ? 8.197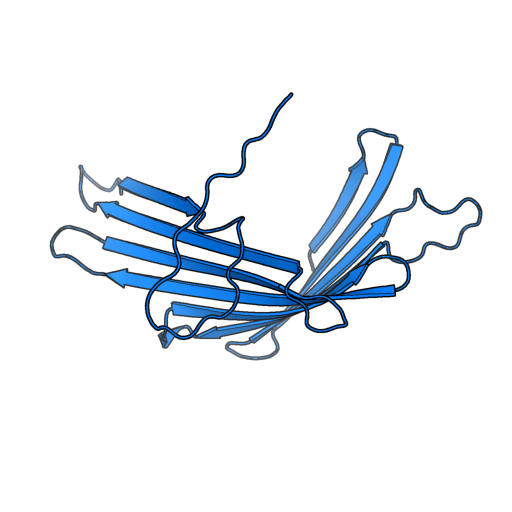 -3.760 -2.570 1.00 84.25 80 SER A CA 1
ATOM 603 C C . SER A 1 80 ? 7.424 -4.521 -1.524 1.00 84.25 80 SER A C 1
ATOM 605 O O . SER A 1 80 ? 6.486 -5.260 -1.816 1.00 84.25 80 SER A O 1
ATOM 607 N N . PHE A 1 81 ? 7.788 -4.256 -0.281 1.00 85.56 81 PHE A N 1
ATOM 608 C CA . PHE A 1 81 ? 7.082 -4.721 0.887 1.00 85.56 81 PHE A CA 1
ATOM 609 C C . PHE A 1 81 ? 6.249 -3.580 1.469 1.00 85.56 81 PHE A C 1
ATOM 611 O O . PHE A 1 81 ? 6.668 -2.424 1.529 1.00 85.56 81 PHE A O 1
ATOM 618 N N . ARG A 1 82 ? 5.030 -3.889 1.884 1.00 85.81 82 ARG A N 1
ATOM 619 C CA . ARG A 1 82 ? 4.082 -2.957 2.477 1.00 85.81 82 ARG A CA 1
ATOM 620 C C . ARG A 1 82 ? 3.487 -3.611 3.704 1.00 85.81 82 ARG A C 1
ATOM 622 O O . ARG A 1 82 ? 2.787 -4.604 3.588 1.00 85.81 82 ARG A O 1
ATOM 629 N N . ALA A 1 83 ? 3.685 -3.010 4.860 1.00 86.38 83 ALA A N 1
ATOM 630 C CA . ALA A 1 83 ? 3.019 -3.413 6.083 1.00 86.38 83 ALA A CA 1
ATOM 631 C C . ALA A 1 83 ? 2.078 -2.301 6.531 1.00 86.38 83 ALA A C 1
ATOM 633 O O . ALA A 1 83 ? 2.392 -1.116 6.441 1.00 86.38 83 ALA A O 1
ATOM 634 N N . LYS A 1 84 ? 0.903 -2.666 7.016 1.00 87.44 84 LYS A N 1
ATOM 635 C CA . LYS A 1 84 ? 0.023 -1.775 7.754 1.00 87.44 84 LYS A CA 1
ATOM 636 C C . LYS A 1 84 ? -0.473 -2.497 8.986 1.00 87.44 84 LYS A C 1
ATOM 638 O O . LYS A 1 84 ? -0.828 -3.667 8.905 1.00 87.44 84 LYS A O 1
ATOM 643 N N . LYS A 1 85 ? -0.551 -1.797 10.103 1.00 87.12 85 LYS A N 1
ATOM 644 C CA . LYS A 1 85 ? -1.172 -2.301 11.322 1.00 87.12 85 LYS A CA 1
ATOM 645 C C . LYS A 1 85 ? -2.039 -1.198 11.889 1.00 87.12 85 LYS A C 1
ATOM 647 O O . LYS A 1 85 ? -1.534 -0.120 12.179 1.00 87.12 85 LYS A O 1
ATOM 652 N N . ALA A 1 86 ? -3.326 -1.461 12.010 1.00 84.75 86 ALA A N 1
ATOM 653 C CA . ALA A 1 86 ? -4.242 -0.612 12.742 1.00 84.75 86 ALA A CA 1
ATOM 654 C C . ALA A 1 86 ? -4.458 -1.242 14.117 1.00 84.75 86 ALA A C 1
ATOM 656 O O . ALA A 1 86 ? -4.738 -2.431 14.222 1.00 84.75 86 ALA A O 1
ATOM 657 N N . VAL A 1 87 ? -4.300 -0.460 15.173 1.00 81.12 87 VAL A N 1
ATOM 658 C CA . VAL A 1 87 ? -4.624 -0.855 16.540 1.00 81.12 87 VAL A CA 1
ATOM 659 C C . VAL A 1 87 ? -5.708 0.086 17.017 1.00 81.12 87 VAL A C 1
ATOM 661 O O . VAL A 1 87 ? -5.545 1.301 16.937 1.00 81.12 87 VAL A O 1
ATOM 664 N N . LEU A 1 88 ? -6.826 -0.469 17.464 1.00 81.00 88 LEU A N 1
ATOM 665 C CA . LEU A 1 88 ? -7.921 0.304 18.021 1.00 81.00 88 LEU A CA 1
ATOM 666 C C . LEU A 1 88 ? -7.931 0.114 19.533 1.00 81.00 88 LEU A C 1
ATOM 668 O O . LEU A 1 88 ? -8.099 -1.000 20.023 1.00 81.00 88 LEU A O 1
ATOM 672 N N . PHE A 1 89 ? -7.778 1.212 20.252 1.00 79.50 89 PHE A N 1
ATOM 673 C CA . PHE A 1 89 ? -7.968 1.294 21.685 1.00 79.50 89 PHE A CA 1
ATOM 674 C C . PHE A 1 89 ? -9.366 1.851 21.955 1.00 79.50 89 PHE A C 1
ATOM 676 O O . PHE A 1 89 ? -9.809 2.799 21.296 1.00 79.50 89 PHE A O 1
ATOM 683 N N . LYS A 1 90 ? -10.060 1.248 22.919 1.00 75.25 90 LYS A N 1
ATOM 684 C CA . LYS A 1 90 ? -11.366 1.697 23.409 1.00 75.25 90 LYS A CA 1
ATOM 685 C C . LYS A 1 90 ? -11.190 2.316 24.801 1.00 75.25 90 LYS A C 1
ATOM 687 O O . LYS A 1 90 ? -11.276 1.580 25.778 1.00 75.25 90 LYS A O 1
ATOM 692 N N . PRO A 1 91 ? -10.836 3.604 24.910 1.00 71.62 91 PRO A N 1
ATOM 693 C CA . PRO A 1 91 ? -10.956 4.330 26.169 1.00 71.62 91 PRO A CA 1
ATOM 694 C C . PRO A 1 91 ? -12.431 4.589 26.519 1.00 71.62 91 PRO A C 1
ATOM 696 O O . PRO A 1 91 ? -13.286 4.620 25.637 1.00 71.62 91 PRO A O 1
ATOM 699 N N . ASP A 1 92 ? -12.715 4.833 27.798 1.00 68.31 92 ASP A N 1
ATOM 700 C CA . ASP A 1 92 ? -14.085 4.990 28.313 1.00 68.31 92 ASP A CA 1
ATOM 701 C C . ASP A 1 92 ? -14.863 6.170 27.686 1.00 68.31 92 ASP A C 1
ATOM 703 O O . ASP A 1 92 ? -16.088 6.133 27.629 1.00 68.31 92 ASP A O 1
ATOM 707 N N . ASN A 1 93 ? -14.166 7.172 27.123 1.00 65.56 93 ASN A N 1
ATOM 708 C CA . ASN A 1 93 ? -14.760 8.381 26.524 1.00 65.56 93 ASN A CA 1
ATOM 709 C C . ASN A 1 93 ? -14.480 8.548 25.007 1.00 65.56 93 ASN A C 1
ATOM 711 O O . ASN A 1 93 ? -14.443 9.671 24.500 1.00 65.56 93 ASN A O 1
ATOM 715 N N . GLY A 1 94 ? -14.226 7.470 24.252 1.00 67.94 94 GLY A N 1
ATOM 716 C CA . GLY A 1 94 ? -14.092 7.554 22.787 1.00 67.94 94 GLY A CA 1
ATOM 717 C C . GLY A 1 94 ? -13.328 6.397 22.145 1.00 67.94 94 GLY A C 1
ATOM 718 O O . GLY A 1 94 ? -13.059 5.380 22.771 1.00 67.94 94 GLY A O 1
ATOM 719 N N . PHE A 1 95 ? -12.936 6.546 20.878 1.00 75.50 95 PHE A N 1
ATOM 720 C CA . PHE A 1 95 ? -12.105 5.563 20.174 1.00 75.50 95 PHE A CA 1
ATOM 721 C C . PHE A 1 95 ? -10.759 6.165 19.781 1.00 75.50 95 PHE A C 1
ATOM 723 O O . PHE A 1 95 ? -10.707 7.163 19.062 1.00 75.50 95 PHE A O 1
ATOM 730 N N . LEU A 1 96 ? -9.659 5.525 20.173 1.00 79.69 96 LEU A N 1
ATOM 731 C CA . LEU A 1 96 ? -8.315 5.923 19.761 1.00 79.69 96 LEU A CA 1
ATOM 732 C C . LEU A 1 96 ? -7.734 4.864 18.824 1.00 79.69 96 LEU A C 1
ATOM 734 O O . LEU A 1 96 ? -7.450 3.744 19.226 1.00 79.69 96 LEU A O 1
ATOM 738 N N . GLY A 1 97 ? -7.562 5.202 17.553 1.00 82.50 97 GLY A N 1
ATOM 739 C CA . GLY A 1 97 ? -6.970 4.331 16.545 1.00 82.50 97 GLY A CA 1
ATOM 740 C C . GLY A 1 97 ? -5.540 4.741 16.225 1.00 82.50 97 GLY A C 1
ATOM 741 O O . GLY A 1 97 ? -5.293 5.883 15.869 1.00 82.50 97 GLY A O 1
ATOM 742 N N . LEU A 1 98 ? -4.597 3.815 16.267 1.00 82.44 98 LEU A N 1
ATOM 743 C CA . LEU A 1 98 ? -3.211 4.022 15.863 1.00 82.44 98 LEU A CA 1
ATOM 744 C C . LEU A 1 98 ? -2.929 3.182 14.614 1.00 82.44 98 LEU A C 1
ATOM 746 O O . LEU A 1 98 ? -3.086 1.966 14.620 1.00 82.44 98 LEU A O 1
ATOM 750 N N . ASN A 1 99 ? -2.550 3.831 13.518 1.00 83.38 99 ASN A N 1
ATOM 751 C CA . ASN A 1 99 ? -2.299 3.203 12.226 1.00 83.38 99 ASN A CA 1
ATOM 752 C C . ASN A 1 99 ? -0.824 3.339 11.868 1.00 83.38 99 ASN A C 1
ATOM 754 O O . ASN A 1 99 ? -0.359 4.412 11.499 1.00 83.38 99 ASN A O 1
ATOM 758 N N . LEU A 1 100 ? -0.097 2.233 11.918 1.00 83.62 100 LEU A N 1
ATOM 759 C CA . LEU A 1 100 ? 1.256 2.134 11.392 1.00 83.62 100 LEU A CA 1
ATOM 760 C C . LEU A 1 100 ? 1.178 1.750 9.921 1.00 83.62 100 LEU A C 1
ATOM 762 O O . LEU A 1 100 ? 0.473 0.806 9.556 1.00 83.62 100 LEU A O 1
ATOM 766 N N . LYS A 1 101 ? 1.923 2.449 9.073 1.00 83.19 101 LYS A N 1
ATOM 767 C CA . LYS A 1 101 ? 2.128 2.104 7.668 1.00 83.19 101 LYS A CA 1
ATOM 768 C C . LYS A 1 101 ? 3.628 2.087 7.405 1.00 83.19 101 LYS A C 1
ATOM 770 O O . LYS A 1 101 ? 4.309 3.080 7.590 1.00 83.19 101 LYS A O 1
ATOM 775 N N . GLY A 1 102 ? 4.136 0.954 6.954 1.00 83.62 102 GLY A N 1
ATOM 776 C CA . GLY A 1 102 ? 5.498 0.795 6.473 1.00 83.62 102 GLY A CA 1
ATOM 777 C C . GLY A 1 102 ? 5.484 0.437 4.996 1.00 83.62 102 GLY A C 1
ATOM 778 O O . GLY A 1 102 ? 4.673 -0.379 4.545 1.00 83.62 102 GLY A O 1
ATOM 779 N N . ARG A 1 103 ? 6.382 1.039 4.232 1.00 81.69 103 ARG A N 1
ATOM 780 C CA . ARG A 1 103 ? 6.717 0.627 2.876 1.00 81.69 103 ARG A CA 1
ATOM 781 C C . ARG A 1 103 ? 8.229 0.509 2.777 1.00 81.69 103 ARG A C 1
ATOM 783 O O . ARG A 1 103 ? 8.951 1.421 3.155 1.00 81.69 103 ARG A O 1
ATOM 790 N N . LEU A 1 104 ? 8.680 -0.604 2.233 1.00 81.00 104 LEU A N 1
ATOM 791 C CA . LEU A 1 104 ? 10.065 -0.843 1.884 1.00 81.00 104 LEU A CA 1
ATOM 792 C C . LEU A 1 104 ? 10.114 -1.120 0.385 1.00 81.00 104 LEU A C 1
ATOM 794 O O . LEU A 1 104 ? 9.325 -1.914 -0.131 1.00 81.00 104 LEU A O 1
ATOM 798 N N . LEU A 1 105 ? 10.983 -0.408 -0.312 1.00 81.69 105 LEU A N 1
ATOM 799 C CA . LEU A 1 105 ? 11.323 -0.633 -1.704 1.00 81.69 105 LEU A CA 1
ATOM 800 C C . LEU A 1 105 ? 12.783 -1.068 -1.751 1.00 81.69 105 LEU A C 1
ATOM 802 O O . LEU A 1 105 ? 13.657 -0.384 -1.211 1.00 81.69 105 LEU A O 1
ATOM 806 N N . THR A 1 106 ? 13.017 -2.183 -2.412 1.00 79.56 106 THR A N 1
ATOM 807 C CA . THR A 1 106 ? 14.303 -2.851 -2.485 1.00 79.56 106 THR A CA 1
ATOM 808 C C . THR A 1 106 ? 14.605 -3.145 -3.946 1.00 79.56 106 THR A C 1
ATOM 810 O O . THR A 1 106 ? 13.715 -3.571 -4.673 1.00 79.56 106 THR A O 1
ATOM 813 N N . ASP A 1 107 ? 15.835 -2.913 -4.374 1.00 80.81 107 ASP A N 1
ATOM 814 C CA . ASP A 1 107 ? 16.275 -3.191 -5.744 1.00 80.81 107 ASP A CA 1
ATOM 815 C C . ASP A 1 107 ? 16.514 -4.703 -5.991 1.00 80.81 107 ASP A C 1
ATOM 817 O O . ASP A 1 107 ? 16.433 -5.515 -5.058 1.00 80.81 107 ASP A O 1
ATOM 821 N N . LYS A 1 108 ? 16.860 -5.084 -7.226 1.00 76.06 108 LYS A N 1
ATOM 822 C CA . LYS A 1 108 ? 17.288 -6.424 -7.668 1.00 76.06 108 LYS A CA 1
ATOM 823 C C . LYS A 1 108 ? 18.323 -7.058 -6.744 1.00 76.06 108 LYS A C 1
ATOM 825 O O . LYS A 1 108 ? 18.241 -8.248 -6.456 1.00 76.06 108 LYS A O 1
ATOM 830 N N . GLU A 1 109 ? 19.267 -6.262 -6.249 1.00 73.00 109 GLU A N 1
ATOM 831 C CA . GLU A 1 109 ? 20.355 -6.703 -5.364 1.00 73.00 109 GLU A CA 1
ATOM 832 C C . GLU A 1 109 ? 19.947 -6.826 -3.885 1.00 73.00 109 GLU A C 1
ATOM 834 O O . GLU A 1 109 ? 20.801 -6.901 -3.002 1.00 73.00 109 GLU A O 1
ATOM 839 N N . LEU A 1 110 ? 18.647 -6.783 -3.580 1.00 65.69 110 LEU A N 1
ATOM 840 C CA . LEU A 1 110 ? 18.109 -6.761 -2.217 1.00 65.69 110 LEU A CA 1
ATOM 841 C C . LEU A 1 110 ? 18.607 -5.579 -1.357 1.00 65.69 110 LEU A C 1
ATOM 843 O O . LEU A 1 110 ? 18.447 -5.570 -0.133 1.00 65.69 110 LEU A O 1
ATOM 847 N N . LYS A 1 111 ? 19.158 -4.537 -1.988 1.00 69.75 111 LYS A N 1
ATOM 848 C CA . LYS A 1 111 ? 19.564 -3.304 -1.309 1.00 69.75 111 LYS A CA 1
ATOM 849 C C . LYS A 1 111 ? 18.340 -2.413 -1.073 1.00 69.75 111 LYS A C 1
ATOM 851 O O . LYS A 1 111 ? 17.603 -2.135 -2.022 1.00 69.75 111 LYS A O 1
ATOM 856 N N . PRO A 1 112 ? 18.083 -1.972 0.174 1.00 67.31 112 PRO A N 1
ATOM 857 C CA . PRO A 1 112 ? 16.938 -1.124 0.480 1.00 67.31 112 PRO A CA 1
ATOM 858 C C . PRO A 1 112 ? 17.154 0.268 -0.120 1.00 67.31 112 PRO A C 1
ATOM 860 O O . PRO A 1 112 ? 17.970 1.047 0.370 1.00 67.31 112 PRO A O 1
ATOM 863 N N . THR A 1 113 ? 16.418 0.580 -1.183 1.00 71.50 113 THR A N 1
ATOM 864 C CA . THR A 1 113 ? 16.510 1.867 -1.884 1.00 71.50 113 THR A CA 1
ATOM 865 C C . THR A 1 113 ? 15.704 2.933 -1.158 1.00 71.50 113 THR A C 1
ATOM 867 O O . THR A 1 113 ? 16.157 4.065 -1.004 1.00 71.50 113 THR A O 1
ATOM 870 N N . LYS A 1 114 ? 14.490 2.586 -0.709 1.00 71.06 114 LYS A N 1
ATOM 871 C CA . LYS A 1 114 ? 13.593 3.514 -0.008 1.00 71.06 114 LYS A CA 1
ATOM 872 C C . LYS A 1 114 ? 12.844 2.801 1.102 1.00 71.06 114 LYS A C 1
ATOM 874 O O . LYS A 1 114 ? 12.111 1.847 0.848 1.00 71.06 114 LYS A O 1
ATOM 879 N N . THR A 1 115 ? 12.961 3.323 2.315 1.00 73.88 115 THR A N 1
ATOM 880 C CA . THR A 1 115 ? 12.148 2.894 3.452 1.00 73.88 115 THR A CA 1
ATOM 881 C C . THR A 1 115 ? 11.323 4.075 3.908 1.00 73.88 115 THR A C 1
ATOM 883 O O . THR A 1 115 ? 11.876 5.057 4.389 1.00 73.88 115 THR A O 1
ATOM 886 N N . THR A 1 116 ? 10.009 3.967 3.771 1.00 75.94 116 THR A N 1
ATOM 887 C CA . THR A 1 116 ? 9.069 4.993 4.210 1.00 75.94 116 THR A CA 1
ATOM 888 C C . THR A 1 116 ? 8.205 4.408 5.310 1.00 75.94 116 THR A C 1
ATOM 890 O O . THR A 1 116 ? 7.554 3.376 5.130 1.00 75.94 116 THR A O 1
ATOM 893 N N . GLY A 1 117 ? 8.194 5.059 6.463 1.00 79.44 117 GLY A N 1
ATOM 894 C CA . GLY A 1 117 ? 7.309 4.720 7.570 1.00 79.44 117 GLY A CA 1
ATOM 895 C C . GLY A 1 117 ? 6.416 5.906 7.877 1.00 79.44 117 GLY A C 1
ATOM 896 O O . GLY A 1 117 ? 6.901 7.028 7.922 1.00 79.44 117 GLY A O 1
ATOM 897 N N . SER A 1 118 ? 5.134 5.678 8.121 1.00 80.06 118 SER A N 1
ATOM 898 C CA . SER A 1 118 ? 4.244 6.684 8.686 1.00 80.06 118 SER A CA 1
ATOM 899 C C . SER A 1 118 ? 3.406 6.097 9.812 1.00 80.06 118 SER A C 1
ATOM 901 O O . SER A 1 118 ? 3.035 4.919 9.809 1.00 80.06 118 SER A O 1
ATOM 903 N N . VAL A 1 119 ? 3.129 6.935 10.801 1.00 80.56 119 VAL A N 1
ATOM 904 C CA . VAL A 1 119 ? 2.258 6.631 11.929 1.00 80.56 119 VAL A CA 1
ATOM 905 C C . VAL A 1 119 ? 1.143 7.651 11.938 1.00 80.56 119 VAL A C 1
ATOM 907 O O . VAL A 1 119 ? 1.380 8.851 11.967 1.00 80.56 119 VAL A O 1
ATOM 910 N N . GLU A 1 120 ? -0.087 7.170 11.903 1.00 81.81 120 GLU A N 1
ATOM 911 C CA . GLU A 1 120 ? -1.285 7.993 11.945 1.00 81.81 120 GLU A CA 1
ATOM 912 C C . GLU A 1 120 ? -2.070 7.664 13.212 1.00 81.81 120 GLU A C 1
ATOM 914 O O . GLU A 1 120 ? -2.622 6.570 13.349 1.00 81.81 120 GLU A O 1
ATOM 919 N N . LEU A 1 121 ? -2.146 8.620 14.130 1.00 78.12 121 LEU A N 1
ATOM 920 C CA . LEU A 1 121 ? -3.040 8.580 15.276 1.00 78.12 121 LEU A CA 1
ATOM 921 C C . LEU A 1 121 ? -4.385 9.191 14.872 1.00 78.12 121 LEU A C 1
ATOM 923 O O . LEU A 1 121 ? -4.461 10.320 14.401 1.00 78.12 121 LEU A O 1
ATOM 927 N N . ALA A 1 122 ? -5.461 8.442 15.036 1.00 78.31 122 ALA A N 1
ATOM 928 C CA . ALA A 1 122 ? -6.823 8.837 14.730 1.00 78.31 122 ALA A CA 1
ATOM 929 C C . ALA A 1 122 ? -7.666 8.741 16.001 1.00 78.31 122 ALA A C 1
ATOM 931 O O . ALA A 1 122 ? -8.066 7.649 16.395 1.00 78.31 122 ALA A O 1
ATOM 932 N N . TRP A 1 123 ? -7.964 9.873 16.623 1.00 69.69 123 TRP A N 1
ATOM 933 C CA . TRP A 1 123 ? -8.851 9.948 17.776 1.00 69.69 123 TRP A CA 1
ATOM 934 C C . TRP A 1 123 ? -10.260 10.311 17.311 1.00 69.69 123 TRP A C 1
ATOM 936 O O . TRP A 1 123 ? -10.464 11.311 16.631 1.00 69.69 123 TRP A O 1
ATOM 946 N N . THR A 1 124 ? -11.231 9.471 17.642 1.00 69.62 124 THR A N 1
ATOM 947 C CA . THR A 1 124 ? -12.656 9.723 17.426 1.00 69.62 124 THR A CA 1
ATOM 948 C C . THR A 1 124 ? -13.296 9.996 18.779 1.00 69.62 124 THR A C 1
ATOM 950 O O . THR A 1 124 ? -13.273 9.129 19.654 1.00 69.62 124 THR A O 1
ATOM 953 N N . ILE A 1 125 ? -13.818 11.204 18.958 1.00 66.81 125 ILE A N 1
ATOM 954 C CA . ILE A 1 125 ? -14.579 11.597 20.142 1.00 66.81 125 ILE A CA 1
ATOM 955 C C . ILE A 1 125 ? -16.049 11.381 19.793 1.00 66.81 125 ILE A C 1
ATOM 957 O O . ILE A 1 125 ? -16.551 11.972 18.834 1.00 66.81 125 ILE A O 1
ATOM 961 N N . LEU A 1 126 ? -16.693 10.487 20.538 1.00 59.19 126 LEU A N 1
ATOM 962 C CA . LEU A 1 126 ? -18.123 10.214 20.431 1.00 59.19 126 LEU A CA 1
ATOM 963 C C . LEU A 1 126 ? -18.856 11.195 21.353 1.00 59.19 126 LEU A C 1
ATOM 965 O O . LEU A 1 126 ? -18.388 11.445 22.461 1.00 59.19 126 LEU A O 1
ATOM 969 N N . ASP A 1 127 ? -19.978 11.734 20.885 1.00 56.16 127 ASP A N 1
ATOM 970 C CA . ASP A 1 127 ? -20.865 12.654 21.613 1.00 56.16 127 ASP A CA 1
ATOM 971 C C . ASP A 1 127 ? -20.294 14.037 21.982 1.00 56.16 127 ASP A C 1
ATOM 973 O O . ASP A 1 127 ? -20.138 14.389 23.150 1.00 56.16 127 ASP A O 1
ATOM 977 N N . LEU A 1 128 ? -20.106 14.909 20.978 1.00 57.19 128 LEU A N 1
ATOM 978 C CA . LEU A 1 128 ? -20.104 16.359 21.245 1.00 57.19 128 LEU A CA 1
ATOM 979 C C . LEU A 1 128 ? -21.526 16.944 21.371 1.00 57.19 128 LEU A C 1
ATOM 981 O O . LEU A 1 128 ? -21.704 17.884 22.143 1.00 57.19 128 LEU A O 1
ATOM 985 N N . LYS A 1 129 ? -22.506 16.426 20.607 1.00 49.34 129 LYS A N 1
ATOM 986 C CA . LYS A 1 129 ? -23.967 16.688 20.666 1.00 49.34 129 LYS A CA 1
ATOM 987 C C . LYS A 1 129 ? -24.666 15.922 19.525 1.00 49.34 129 LYS A C 1
ATOM 989 O O . LYS A 1 129 ? -24.250 16.062 18.382 1.00 49.34 129 LYS A O 1
ATOM 994 N N . GLN A 1 130 ? -25.715 15.147 19.832 1.00 53.91 130 GLN A N 1
ATOM 995 C CA . GLN A 1 130 ? -26.690 14.549 18.889 1.00 53.91 130 GLN A CA 1
ATOM 996 C C . GLN A 1 130 ? -26.138 14.152 17.497 1.00 53.91 130 GLN A C 1
ATOM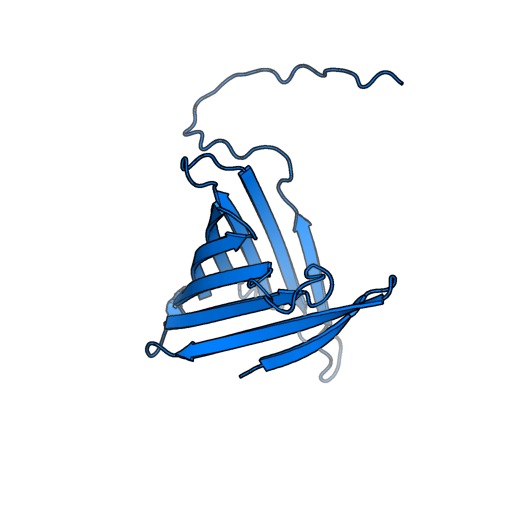 998 O O . GLN A 1 130 ? -26.469 14.765 16.484 1.00 53.91 130 GLN A O 1
ATOM 1003 N N . GLY A 1 131 ? -25.335 13.084 17.434 1.00 57.75 131 GLY A N 1
ATOM 1004 C CA . GLY A 1 131 ? -25.067 12.369 16.176 1.00 57.75 131 GLY A CA 1
ATOM 1005 C C . GLY A 1 131 ? -23.940 12.914 15.291 1.00 57.75 131 GLY A C 1
ATOM 1006 O O . GLY A 1 131 ? -23.838 12.504 14.135 1.00 57.75 131 GLY A O 1
ATOM 1007 N N . GLN A 1 132 ? -23.089 13.810 15.803 1.00 54.28 132 GLN A N 1
ATOM 1008 C CA . GLN A 1 132 ? -21.912 14.294 15.079 1.00 54.28 132 GLN A CA 1
ATOM 1009 C C . GLN A 1 132 ? -20.611 13.781 15.717 1.00 54.28 132 GLN A C 1
ATOM 1011 O O . GLN A 1 132 ? -20.145 14.304 16.730 1.00 54.28 132 GLN A O 1
ATOM 1016 N N . ASP A 1 133 ? -20.015 12.761 15.096 1.00 61.16 133 ASP A N 1
ATOM 1017 C CA . ASP A 1 133 ? -18.726 12.200 15.510 1.00 61.16 133 ASP A CA 1
ATOM 1018 C C . ASP A 1 133 ? -17.575 13.075 15.005 1.00 61.16 133 ASP A C 1
ATOM 1020 O O . ASP A 1 133 ? -17.399 13.274 13.796 1.00 61.16 133 ASP A O 1
ATOM 1024 N N . VAL A 1 134 ? -16.738 13.571 15.918 1.00 66.56 134 VAL A N 1
ATOM 1025 C CA . VAL A 1 134 ? -15.532 14.323 15.549 1.00 66.56 134 VAL A CA 1
ATOM 1026 C C . VAL A 1 134 ? -14.348 13.369 15.512 1.00 66.56 134 VAL A C 1
ATOM 1028 O O . VAL A 1 134 ? -13.989 12.746 16.512 1.00 66.56 134 VAL A O 1
ATOM 1031 N N . ARG A 1 135 ? -13.704 13.271 14.345 1.00 70.38 135 ARG A N 1
ATOM 1032 C CA . ARG A 1 135 ? -12.513 12.440 14.150 1.00 70.38 135 ARG A CA 1
ATOM 1033 C C . ARG A 1 135 ? -11.286 13.294 13.865 1.00 70.38 135 ARG A C 1
ATOM 1035 O O . ARG A 1 135 ? -11.071 13.730 12.736 1.00 70.38 135 ARG A O 1
ATOM 1042 N N . LEU A 1 136 ? -10.443 13.458 14.875 1.00 72.56 136 LEU A N 1
ATOM 1043 C CA . LEU A 1 136 ? -9.129 14.068 14.750 1.00 72.56 136 LEU A CA 1
ATOM 1044 C C . LEU A 1 136 ? -8.130 13.034 14.216 1.00 72.56 136 LEU A C 1
ATOM 1046 O O . LEU A 1 136 ? -8.022 11.927 14.742 1.00 72.56 136 LEU A O 1
ATOM 1050 N N . LYS A 1 137 ? -7.387 13.377 13.163 1.00 77.75 137 LYS A N 1
ATOM 1051 C CA . LYS A 1 137 ? -6.308 12.541 12.621 1.00 77.75 137 LYS A CA 1
ATOM 1052 C C . LYS A 1 137 ? -5.012 13.335 12.612 1.00 77.75 137 LYS A C 1
ATOM 1054 O O . LYS A 1 137 ? -4.942 14.378 11.974 1.00 77.75 137 LYS A O 1
ATOM 1059 N N . VAL A 1 138 ? -3.994 12.809 13.274 1.00 76.69 138 VAL A N 1
ATOM 1060 C CA . VAL A 1 138 ? -2.637 13.348 13.305 1.00 76.69 138 VAL A CA 1
ATOM 1061 C C . VAL A 1 138 ? -1.716 12.301 12.693 1.00 76.69 138 VAL A C 1
ATOM 1063 O O . VAL A 1 138 ? -1.614 11.184 13.195 1.00 76.69 138 VAL A O 1
ATOM 1066 N N . GLY A 1 139 ? -1.090 12.635 11.568 1.00 77.19 139 GLY A N 1
ATOM 1067 C CA . GLY A 1 139 ? -0.145 11.769 10.869 1.00 77.19 139 GLY A CA 1
ATOM 1068 C C . GLY A 1 139 ? 1.272 12.305 10.988 1.00 77.19 139 GLY A C 1
ATOM 1069 O O . GLY A 1 139 ? 1.492 13.492 10.770 1.00 77.19 139 GLY A O 1
ATOM 1070 N N . TYR A 1 140 ? 2.218 11.431 11.308 1.00 74.19 140 TYR A N 1
ATOM 1071 C CA . TYR A 1 140 ? 3.643 11.725 11.311 1.00 74.19 140 TYR A CA 1
ATOM 1072 C C . TYR A 1 140 ? 4.370 10.744 10.388 1.00 74.19 140 TYR A C 1
ATOM 1074 O O . TYR A 1 140 ? 4.196 9.527 10.487 1.00 74.19 140 TYR A O 1
ATOM 1082 N N . GLU A 1 141 ? 5.171 11.264 9.465 1.00 74.69 141 GLU A N 1
ATOM 1083 C CA . GLU A 1 141 ? 6.018 10.460 8.586 1.00 74.69 141 GLU A CA 1
ATOM 1084 C C . GLU A 1 141 ? 7.372 10.254 9.268 1.00 74.69 141 GLU A C 1
ATOM 1086 O O . GLU A 1 141 ? 8.099 11.202 9.541 1.00 74.69 141 GLU A O 1
ATOM 1091 N N . LEU A 1 142 ? 7.676 9.007 9.625 1.00 63.72 142 LEU A N 1
ATOM 1092 C CA . LEU A 1 142 ? 8.787 8.669 10.504 1.00 63.72 142 LEU A CA 1
ATOM 1093 C C . LEU A 1 142 ? 10.152 8.650 9.815 1.00 63.72 142 LEU A C 1
ATOM 1095 O O . LEU A 1 142 ? 11.134 8.761 10.536 1.00 63.72 142 LEU A O 1
ATOM 1099 N N . CYS A 1 143 ? 10.271 8.497 8.490 1.00 55.62 143 CYS A N 1
ATOM 1100 C CA . CYS A 1 143 ? 11.592 8.408 7.849 1.00 55.62 143 CYS A CA 1
ATOM 1101 C C . CYS A 1 143 ? 11.580 8.661 6.331 1.00 55.62 143 CYS A C 1
ATOM 1103 O O . CYS A 1 143 ? 10.977 7.887 5.590 1.00 55.62 143 CYS A O 1
ATOM 1105 N N . ASP A 1 144 ? 12.386 9.643 5.906 1.00 47.28 144 ASP A N 1
ATOM 1106 C CA . ASP A 1 144 ? 13.091 9.709 4.606 1.00 47.28 144 ASP A CA 1
ATOM 1107 C C . ASP A 1 144 ? 14.619 9.486 4.787 1.00 47.28 144 ASP A C 1
ATOM 1109 O O . ASP A 1 144 ? 15.418 9.572 3.859 1.00 47.28 144 ASP A O 1
ATOM 1113 N N . LYS A 1 145 ? 15.065 9.168 6.014 1.00 42.81 145 LYS A N 1
ATOM 1114 C CA . LYS A 1 145 ? 16.466 8.866 6.340 1.00 42.81 145 LYS A CA 1
ATOM 1115 C C . LYS A 1 145 ? 16.586 7.520 7.047 1.00 42.81 145 LYS A C 1
ATOM 1117 O O . LYS A 1 145 ? 16.504 7.424 8.261 1.00 42.81 145 LYS A O 1
ATOM 1122 N N . VAL A 1 146 ? 16.848 6.503 6.226 1.00 35.25 146 VAL A N 1
ATOM 1123 C CA . VAL A 1 146 ? 17.662 5.324 6.554 1.00 35.25 146 VAL A CA 1
ATOM 1124 C C . VAL A 1 146 ? 17.220 4.557 7.807 1.00 35.25 146 VAL A C 1
ATOM 1126 O O . VAL A 1 146 ? 17.859 4.617 8.852 1.00 35.25 146 VAL A O 1
ATOM 1129 N N . ILE A 1 147 ? 16.216 3.691 7.659 1.00 32.47 147 ILE A N 1
ATOM 1130 C CA . ILE A 1 147 ? 16.159 2.488 8.498 1.00 32.47 147 ILE A CA 1
ATOM 1131 C C . ILE A 1 147 ? 17.099 1.466 7.849 1.00 32.47 147 ILE A C 1
ATOM 1133 O O . ILE A 1 147 ? 16.685 0.661 7.014 1.00 32.47 147 ILE A O 1
ATOM 1137 N N . ARG A 1 148 ? 18.390 1.532 8.197 1.00 28.12 148 ARG A N 1
ATOM 1138 C CA . ARG A 1 148 ? 19.233 0.328 8.175 1.00 28.12 148 ARG A CA 1
ATOM 1139 C C . ARG A 1 148 ? 18.660 -0.606 9.248 1.00 28.12 148 ARG A C 1
ATOM 1141 O O . ARG A 1 148 ? 18.331 -0.115 10.328 1.00 28.12 148 ARG A O 1
ATOM 1148 N N . PRO A 1 149 ? 18.505 -1.912 8.988 1.00 31.02 149 PRO A N 1
ATOM 1149 C CA . PRO A 1 149 ? 18.032 -2.831 10.008 1.00 31.02 149 PRO A CA 1
ATOM 1150 C C . PRO A 1 149 ? 19.146 -2.953 11.053 1.00 31.02 149 PRO A C 1
ATOM 1152 O O . PRO A 1 149 ? 20.137 -3.633 10.819 1.00 31.02 149 PRO A O 1
ATOM 1155 N N . PHE A 1 150 ? 19.029 -2.240 12.170 1.00 31.12 150 PHE A N 1
ATOM 1156 C CA . PHE A 1 150 ? 19.951 -2.371 13.293 1.00 31.12 150 PHE A CA 1
ATOM 1157 C C . PHE A 1 150 ? 19.198 -2.914 14.503 1.00 31.12 150 PHE A C 1
ATOM 1159 O O . PHE A 1 150 ? 18.353 -2.251 15.101 1.00 31.12 150 PHE A O 1
ATOM 1166 N N . LEU A 1 151 ? 19.526 -4.166 14.817 1.00 32.22 151 LEU A N 1
ATOM 1167 C CA . LEU A 1 151 ? 19.482 -4.743 16.154 1.00 32.22 151 LEU A CA 1
ATOM 1168 C C . LEU A 1 151 ? 20.289 -3.811 17.090 1.00 32.22 151 LEU A C 1
ATOM 1170 O O . LEU A 1 151 ? 21.407 -3.438 16.739 1.00 32.22 151 LEU A O 1
ATOM 1174 N N . PHE A 1 152 ? 19.741 -3.410 18.242 1.00 30.12 152 PHE A N 1
ATOM 1175 C CA . PHE A 1 152 ? 20.482 -2.680 19.291 1.00 30.12 152 PHE A CA 1
ATOM 1176 C C . PHE A 1 152 ? 21.727 -3.492 19.734 1.00 30.12 152 PHE A C 1
ATOM 1178 O O . PHE A 1 152 ? 21.623 -4.721 19.765 1.00 30.12 152 PHE A O 1
ATOM 1185 N N . PRO A 1 153 ? 22.881 -2.867 20.075 1.00 30.61 153 PRO A N 1
ATOM 1186 C CA . PRO A 1 153 ? 22.974 -1.878 21.155 1.00 30.61 153 PRO A CA 1
ATOM 1187 C C . PRO A 1 153 ? 23.823 -0.618 20.877 1.00 30.61 153 PRO A C 1
ATOM 1189 O O . PRO A 1 153 ? 24.588 -0.553 19.926 1.00 30.61 153 PRO A O 1
ATOM 1192 N N . ALA A 1 154 ? 23.596 0.357 21.767 1.00 32.44 154 ALA A N 1
ATOM 1193 C CA . ALA A 1 154 ? 24.420 1.469 22.256 1.00 32.44 154 ALA A CA 1
ATOM 1194 C C . ALA A 1 154 ? 25.521 2.105 21.374 1.00 32.44 154 ALA A C 1
ATOM 1196 O O . ALA A 1 154 ? 26.413 1.451 20.853 1.00 32.44 154 ALA A O 1
ATOM 1197 N N . ASP A 1 155 ? 25.495 3.441 21.403 1.00 35.59 155 ASP A N 1
ATOM 1198 C CA . ASP A 1 155 ? 26.566 4.384 21.067 1.00 35.59 155 ASP A CA 1
ATOM 1199 C C . ASP A 1 155 ? 26.980 4.538 19.599 1.00 35.59 155 ASP A C 1
ATOM 1201 O O . ASP A 1 155 ? 27.871 3.868 19.090 1.00 35.59 155 ASP A O 1
ATOM 1205 N N . ALA A 1 156 ? 26.456 5.592 18.961 1.00 29.33 156 ALA A N 1
ATOM 1206 C CA . ALA A 1 156 ? 27.236 6.373 18.001 1.00 29.33 156 ALA A CA 1
ATOM 1207 C C . ALA A 1 156 ? 26.670 7.794 17.843 1.00 29.33 156 ALA A C 1
ATOM 1209 O O . ALA A 1 156 ? 25.543 8.004 17.395 1.00 29.33 156 ALA A O 1
ATOM 1210 N N . LYS A 1 157 ? 27.494 8.778 18.216 1.00 30.92 157 LYS A N 1
ATOM 1211 C CA . LYS A 1 157 ? 27.286 10.223 18.050 1.00 30.92 157 LYS A CA 1
ATOM 1212 C C . LYS A 1 157 ? 26.944 10.582 16.598 1.00 30.92 157 LYS A C 1
ATOM 1214 O O . LYS A 1 157 ? 27.674 10.224 15.679 1.00 30.92 157 LYS A O 1
ATOM 1219 N N . CYS A 1 158 ? 25.889 11.372 16.408 1.00 27.77 158 CYS A N 1
ATOM 1220 C CA . CYS A 1 158 ? 25.549 11.967 15.119 1.00 27.77 158 CYS A CA 1
ATOM 1221 C C . CYS A 1 158 ? 26.373 13.249 14.912 1.00 27.77 158 CYS A C 1
ATOM 1223 O O . CYS A 1 158 ? 26.144 14.249 15.592 1.00 27.77 158 CYS A O 1
ATOM 1225 N N . SER A 1 159 ? 27.336 13.225 13.988 1.00 31.23 159 SER A N 1
ATOM 1226 C CA . SER A 1 159 ? 28.038 14.424 13.530 1.00 31.23 159 SER A CA 1
ATOM 1227 C C . SER A 1 159 ? 27.182 15.180 12.510 1.00 31.23 159 SER A C 1
ATOM 1229 O O . SER A 1 159 ? 26.689 14.635 11.521 1.00 31.23 159 SER A O 1
ATOM 1231 N N . THR A 1 160 ? 26.980 16.466 12.775 1.00 37.38 160 THR A N 1
ATOM 1232 C CA . THR A 1 160 ? 26.316 17.430 11.899 1.00 37.38 160 THR A CA 1
ATOM 1233 C C . THR A 1 160 ? 27.262 17.845 10.771 1.00 37.38 160 THR A C 1
ATOM 1235 O O . THR A 1 160 ? 28.169 18.653 10.957 1.00 37.38 160 THR A O 1
ATOM 1238 N N . GLY A 1 161 ? 27.048 17.285 9.579 1.00 28.97 161 GLY A N 1
ATOM 1239 C CA . GLY A 1 161 ? 27.679 17.728 8.335 1.00 28.97 161 GLY A CA 1
ATOM 1240 C C . GLY A 1 161 ? 26.825 18.782 7.629 1.00 28.97 161 GLY A C 1
ATOM 1241 O O . GLY A 1 161 ? 25.723 18.483 7.174 1.00 28.97 161 GLY A O 1
ATOM 1242 N N . LYS A 1 162 ? 27.355 20.007 7.584 1.00 31.33 162 LYS A N 1
ATOM 1243 C CA . LYS A 1 162 ? 26.855 21.220 6.915 1.00 31.33 162 LYS A CA 1
ATOM 1244 C C . LYS A 1 162 ? 26.423 20.987 5.456 1.00 31.33 162 LYS A C 1
ATOM 1246 O O . LYS A 1 162 ? 27.139 20.330 4.709 1.00 31.33 162 LYS A O 1
ATOM 1251 N N . GLN A 1 163 ? 25.341 21.644 5.030 1.00 29.72 163 GLN A N 1
ATOM 1252 C CA . GLN A 1 163 ? 25.189 22.089 3.640 1.00 29.72 163 GLN A CA 1
ATOM 1253 C C . GLN A 1 163 ? 25.734 23.518 3.555 1.00 29.72 163 GLN A C 1
ATOM 1255 O O . GLN A 1 163 ? 25.251 24.405 4.259 1.00 29.72 163 GLN A O 1
ATOM 1260 N N . ALA A 1 164 ? 26.780 23.705 2.755 1.00 28.77 164 ALA A N 1
ATOM 1261 C CA . ALA A 1 164 ? 27.204 25.005 2.259 1.00 28.77 164 ALA A CA 1
ATOM 1262 C C . ALA A 1 164 ? 26.567 25.202 0.876 1.00 28.77 164 ALA A C 1
ATOM 1264 O O . ALA A 1 164 ? 26.523 24.260 0.083 1.00 28.77 164 ALA A O 1
ATOM 1265 N N . THR A 1 165 ? 26.035 26.403 0.674 1.00 32.34 165 THR A N 1
ATOM 1266 C CA . THR A 1 165 ? 25.655 27.011 -0.609 1.00 32.34 165 THR A CA 1
ATOM 1267 C C . THR A 1 165 ? 26.800 27.031 -1.604 1.00 32.34 165 THR A C 1
ATOM 1269 O O . THR A 1 165 ? 27.939 27.272 -1.139 1.00 32.34 165 THR A O 1
#